Protein AF-A0A3R9U758-F1 (afdb_monomer_lite)

pLDDT: mean 75.49, std 20.09, range [30.12, 95.5]

Radius of gyration: 27.46 Å; chains: 1; bounding box: 59×73×57 Å

Sequence (172 aa):
MTSPDLLLANRPNRLLGRLVGGLLVLNLALVGWLWLAPALAARPQPASPASGAAFLADTLQFSASQRVRYDSLRVRYFRQVTPLAQQCRQSCQQYFSLVDSTLTDAQLAQRSRAALDSKVTVDVLTVRHLQQVAALCTPAQRILLQRLVSQAPGDGCAAPGANAECLMPLSQ

Secondary structure (DSSP, 8-state):
---------S--HHHHHHHHHHHHHHHHHHHHHHHHHHHH--S----S--HHHHHHHHHTT--HHHHHHHHHHHHHHHHHHHHHHHHHHHHHHHHHGGGG----HHHHHHHHHHHHHHHHHHHHHHHHHHHHHHHHS-HHHHHHHHHHHHHS-----PPTT--TTSS-----

Structure (mmCIF, N/CA/C/O backbone):
data_AF-A0A3R9U758-F1
#
_entry.id   AF-A0A3R9U758-F1
#
loop_
_atom_site.group_PDB
_atom_site.id
_atom_site.type_symbol
_atom_site.label_atom_id
_atom_site.label_alt_id
_atom_site.label_comp_id
_atom_site.label_asym_id
_atom_site.label_entity_id
_atom_site.label_seq_id
_atom_site.pdbx_PDB_ins_code
_atom_site.Cartn_x
_atom_site.Cartn_y
_atom_site.Cartn_z
_atom_site.occupancy
_atom_site.B_iso_or_equiv
_atom_site.auth_seq_id
_atom_site.auth_comp_id
_atom_site.auth_asym_id
_atom_site.auth_atom_id
_atom_site.pdbx_PDB_model_num
ATOM 1 N N . MET A 1 1 ? 35.920 -63.634 31.210 1.00 38.66 1 MET A N 1
ATOM 2 C CA . MET A 1 1 ? 35.567 -62.251 30.835 1.00 38.66 1 MET A CA 1
ATOM 3 C C . MET A 1 1 ? 34.207 -62.296 30.148 1.00 38.66 1 MET A C 1
ATOM 5 O O . MET A 1 1 ? 34.098 -62.977 29.141 1.00 38.66 1 MET A O 1
ATOM 9 N N . THR A 1 2 ? 33.185 -61.740 30.817 1.00 44.47 2 THR A N 1
ATOM 10 C CA . THR A 1 2 ? 32.025 -60.970 30.284 1.00 44.47 2 THR A CA 1
ATOM 11 C C . THR A 1 2 ? 31.732 -61.107 28.777 1.00 44.47 2 THR A C 1
ATOM 13 O O . THR A 1 2 ? 32.617 -60.817 27.984 1.00 44.47 2 THR A O 1
ATOM 16 N N . SER A 1 3 ? 30.548 -61.480 28.280 1.00 46.22 3 SER A N 1
ATOM 17 C CA . SER A 1 3 ? 29.171 -61.216 28.734 1.00 46.22 3 SER A CA 1
ATOM 18 C C . SER A 1 3 ? 28.180 -62.185 28.053 1.00 46.22 3 SER A C 1
ATOM 20 O O . SER A 1 3 ? 28.492 -62.694 26.978 1.00 46.22 3 SER A O 1
ATOM 22 N N . PRO A 1 4 ? 26.981 -62.420 28.617 1.00 51.84 4 PRO A N 1
ATOM 23 C CA . PRO A 1 4 ? 25.890 -63.094 27.921 1.00 51.84 4 PRO A CA 1
ATOM 24 C C . PRO A 1 4 ? 25.107 -62.080 27.071 1.00 51.84 4 PRO A C 1
ATOM 26 O O . PRO A 1 4 ? 24.594 -61.097 27.609 1.00 51.84 4 PRO A O 1
ATOM 29 N N . ASP A 1 5 ? 24.977 -62.326 25.766 1.00 54.59 5 ASP A N 1
ATOM 30 C CA . ASP A 1 5 ? 24.010 -61.628 24.911 1.00 54.59 5 ASP A CA 1
ATOM 31 C C . ASP A 1 5 ? 22.590 -62.052 25.309 1.00 54.59 5 ASP A C 1
ATOM 33 O O . ASP A 1 5 ? 21.986 -63.001 24.804 1.00 54.59 5 ASP A O 1
ATOM 37 N N . LEU A 1 6 ? 22.095 -61.342 26.318 1.00 48.47 6 LEU A N 1
ATOM 38 C CA . LEU A 1 6 ? 20.725 -61.326 26.785 1.00 48.47 6 LEU A CA 1
ATOM 39 C C . LEU A 1 6 ? 19.820 -60.754 25.691 1.00 48.47 6 LEU A C 1
ATOM 41 O O . LEU A 1 6 ? 19.927 -59.593 25.312 1.00 48.47 6 LEU A O 1
ATOM 45 N N . LEU A 1 7 ? 18.871 -61.592 25.278 1.00 52.00 7 LEU A N 1
ATOM 46 C CA . LEU A 1 7 ? 17.476 -61.231 25.040 1.00 52.00 7 LEU A CA 1
ATOM 47 C C . LEU A 1 7 ? 17.227 -59.882 24.358 1.00 52.00 7 LEU A C 1
ATOM 49 O O . LEU A 1 7 ? 16.941 -58.895 25.025 1.00 52.00 7 LEU A O 1
ATOM 53 N N . LEU A 1 8 ? 17.066 -59.901 23.038 1.00 49.28 8 LEU A N 1
ATOM 54 C CA . LEU A 1 8 ? 16.017 -59.092 22.421 1.00 49.28 8 LEU A CA 1
ATOM 55 C C . LEU A 1 8 ? 15.245 -59.966 21.441 1.00 49.28 8 LEU A C 1
ATOM 57 O O . LEU A 1 8 ? 15.531 -60.075 20.252 1.00 49.28 8 LEU A O 1
ATOM 61 N N . ALA A 1 9 ? 14.261 -60.645 22.030 1.00 49.50 9 ALA A N 1
ATOM 62 C CA . ALA A 1 9 ? 13.191 -61.342 21.356 1.00 49.50 9 ALA A CA 1
ATOM 63 C C . ALA A 1 9 ? 12.683 -60.516 20.165 1.00 49.50 9 ALA A C 1
ATOM 65 O O . ALA A 1 9 ? 12.082 -59.451 20.313 1.00 49.50 9 ALA A O 1
ATOM 66 N N . ASN A 1 10 ? 12.912 -61.045 18.968 1.00 56.41 10 ASN A N 1
ATOM 67 C CA . ASN A 1 10 ? 12.342 -60.556 17.727 1.00 56.41 10 ASN A CA 1
ATOM 68 C C . ASN A 1 10 ? 10.818 -60.740 17.748 1.00 56.41 10 ASN A C 1
ATOM 70 O O . ASN A 1 10 ? 10.313 -61.744 17.248 1.00 56.41 10 ASN A O 1
ATOM 74 N N . ARG A 1 11 ? 10.087 -59.773 18.320 1.00 59.28 11 ARG A N 1
ATOM 75 C CA . ARG A 1 11 ? 8.727 -59.404 17.896 1.00 59.28 11 ARG A CA 1
ATOM 76 C C . ARG A 1 11 ? 8.423 -57.928 18.167 1.00 59.28 11 ARG A C 1
ATOM 78 O O . ARG A 1 11 ? 7.784 -57.616 19.168 1.00 59.28 11 ARG A O 1
ATOM 85 N N . PRO A 1 12 ? 8.725 -57.042 17.203 1.00 56.41 12 PRO A N 1
ATOM 86 C CA . PRO A 1 12 ? 7.948 -55.813 17.110 1.00 56.41 12 PRO A CA 1
ATOM 87 C C . PRO A 1 12 ? 7.374 -55.510 15.720 1.00 56.41 12 PRO A C 1
ATOM 89 O O . PRO A 1 12 ? 6.710 -54.495 15.593 1.00 56.41 12 PRO A O 1
ATOM 92 N N . ASN A 1 13 ? 7.478 -56.366 14.693 1.00 60.91 13 ASN A N 1
ATOM 93 C CA . ASN A 1 13 ? 6.914 -56.010 13.370 1.00 60.91 13 ASN A CA 1
ATOM 94 C C . ASN A 1 13 ? 5.380 -55.891 13.359 1.00 60.91 13 ASN A C 1
ATOM 96 O O . ASN A 1 13 ? 4.825 -55.064 12.641 1.00 60.91 13 ASN A O 1
ATOM 100 N N . ARG A 1 14 ? 4.670 -56.674 14.185 1.00 62.50 14 ARG A N 1
ATOM 101 C CA . ARG A 1 14 ? 3.199 -56.598 14.266 1.00 62.50 14 ARG A CA 1
ATOM 102 C C . ARG A 1 14 ? 2.710 -55.425 15.117 1.00 62.50 14 ARG A C 1
ATOM 104 O O . ARG A 1 14 ? 1.669 -54.860 14.805 1.00 62.50 14 ARG A O 1
ATOM 111 N N . LEU A 1 15 ? 3.434 -55.067 16.179 1.00 75.00 15 LEU A N 1
ATOM 112 C CA . LEU A 1 15 ? 3.075 -53.939 17.044 1.00 75.00 15 LEU A CA 1
ATOM 113 C C . LEU A 1 15 ? 3.438 -52.612 16.375 1.00 75.00 15 LEU A C 1
ATOM 115 O O . LEU A 1 15 ? 2.606 -51.713 16.316 1.00 75.00 15 LEU A O 1
ATOM 119 N N . LEU A 1 16 ? 4.632 -52.539 15.783 1.00 74.81 16 LEU A N 1
ATOM 120 C CA . LEU A 1 16 ? 5.066 -51.403 14.981 1.00 74.81 16 LEU A CA 1
ATOM 121 C C . LEU A 1 16 ? 4.166 -51.234 13.750 1.00 74.81 16 LEU A C 1
ATOM 123 O O . LEU A 1 16 ? 3.720 -50.128 13.479 1.00 74.81 16 LEU A O 1
ATOM 127 N N . GLY A 1 17 ? 3.782 -52.328 13.081 1.00 77.62 17 GLY A N 1
ATOM 128 C CA . GLY A 1 17 ? 2.812 -52.289 11.982 1.00 77.62 17 GLY A CA 1
ATOM 129 C C . GLY A 1 17 ? 1.424 -51.788 12.400 1.00 77.62 17 GLY A C 1
ATOM 130 O O . GLY A 1 17 ? 0.804 -51.029 11.663 1.00 77.62 17 GLY A O 1
ATOM 131 N N . ARG A 1 18 ? 0.947 -52.141 13.603 1.00 84.44 18 ARG A N 1
ATOM 132 C CA . ARG A 1 18 ? -0.309 -51.603 14.161 1.00 84.44 18 ARG A CA 1
ATOM 133 C C . ARG A 1 18 ? -0.201 -50.124 14.522 1.00 84.44 18 ARG A C 1
ATOM 135 O O . ARG A 1 18 ? -1.151 -49.391 14.281 1.00 84.44 18 ARG A O 1
ATOM 142 N N . LEU A 1 19 ? 0.934 -49.688 15.067 1.00 84.62 19 LEU A N 1
ATOM 143 C CA . LEU A 1 19 ? 1.198 -48.280 15.384 1.00 84.62 19 LEU A CA 1
ATOM 144 C C . LEU A 1 19 ? 1.268 -47.427 14.117 1.00 84.62 19 LEU A C 1
ATOM 146 O O . LEU A 1 19 ? 0.573 -46.421 14.023 1.00 84.62 19 LEU A O 1
ATOM 150 N N . VAL A 1 20 ? 2.040 -47.861 13.121 1.00 85.81 20 VAL A N 1
ATOM 151 C CA . VAL A 1 20 ? 2.161 -47.174 11.828 1.00 85.81 20 VAL A CA 1
ATOM 152 C C . VAL A 1 20 ? 0.823 -47.180 11.087 1.00 85.81 20 VAL A C 1
ATOM 154 O O . VAL A 1 20 ? 0.390 -46.140 10.600 1.00 85.81 20 VAL A O 1
ATOM 157 N N . GLY A 1 21 ? 0.123 -48.318 11.059 1.00 90.06 21 GLY A N 1
ATOM 158 C CA . GLY A 1 21 ? -1.205 -48.422 10.452 1.00 90.06 21 GLY A CA 1
ATOM 159 C C . GLY A 1 21 ? -2.245 -47.542 11.149 1.00 90.06 21 GLY A C 1
ATOM 160 O O . GLY A 1 21 ? -2.994 -46.835 10.482 1.00 90.06 21 GLY A O 1
ATOM 161 N N . GLY A 1 22 ? -2.257 -47.520 12.484 1.00 91.19 22 GLY A N 1
ATOM 162 C CA . GLY A 1 22 ? -3.138 -46.654 13.267 1.00 91.19 22 GLY A CA 1
ATOM 163 C C . GLY A 1 22 ? -2.852 -45.171 13.037 1.00 91.19 22 GLY A C 1
ATOM 164 O O . GLY A 1 22 ? -3.781 -44.390 12.847 1.00 91.19 22 GLY A O 1
ATOM 165 N N . LEU A 1 23 ? -1.575 -44.787 12.972 1.00 89.25 23 LEU A N 1
ATOM 166 C CA . LEU A 1 23 ? -1.171 -43.412 12.688 1.00 89.25 23 LEU A CA 1
ATOM 167 C C . LEU A 1 23 ? -1.575 -42.984 11.271 1.00 89.25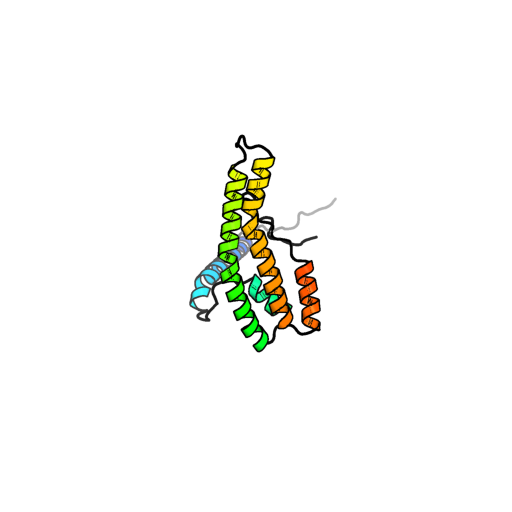 23 LEU A C 1
ATOM 169 O O . LEU A 1 23 ? -2.039 -41.861 11.080 1.00 89.25 23 LEU A O 1
ATOM 173 N N . LEU A 1 24 ? -1.453 -43.881 10.288 1.00 90.12 24 LEU A N 1
ATOM 174 C CA . LEU A 1 24 ? -1.878 -43.632 8.912 1.00 90.12 24 LEU A CA 1
ATOM 175 C C . LEU A 1 24 ? -3.398 -43.444 8.821 1.00 90.12 24 LEU A C 1
ATOM 177 O O . LEU A 1 24 ? -3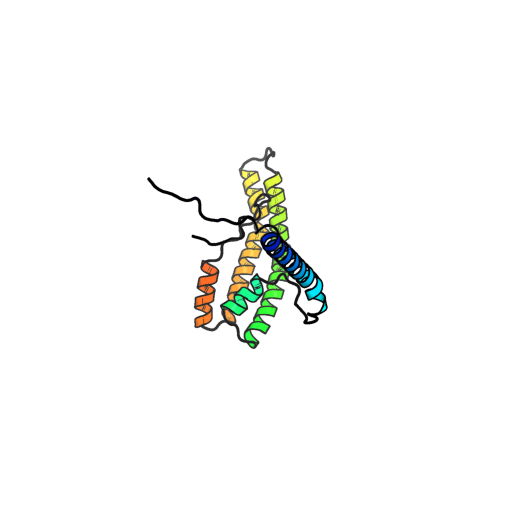.860 -42.477 8.221 1.00 90.12 24 LEU A O 1
ATOM 181 N N . VAL A 1 25 ? -4.177 -44.322 9.463 1.00 93.31 25 VAL A N 1
ATOM 182 C CA . VAL A 1 25 ? -5.645 -44.218 9.506 1.00 93.31 25 VAL A CA 1
ATOM 183 C C . VAL A 1 25 ? -6.084 -42.937 10.210 1.00 93.31 25 VAL A C 1
ATOM 185 O O . VAL A 1 25 ? -6.988 -42.268 9.723 1.00 93.31 25 VAL A O 1
ATOM 188 N N . LEU A 1 26 ? -5.429 -42.548 11.307 1.00 91.62 26 LEU A N 1
ATOM 189 C CA . LEU A 1 26 ? -5.739 -41.307 12.018 1.00 91.62 26 LEU A CA 1
ATOM 190 C C . LEU A 1 26 ? -5.439 -40.064 11.167 1.00 91.62 26 LEU A C 1
ATOM 192 O O . LEU A 1 26 ? -6.244 -39.138 11.142 1.00 91.62 26 LEU A O 1
ATOM 196 N N . ASN A 1 27 ? -4.323 -40.057 10.432 1.00 90.44 27 ASN A N 1
ATOM 197 C CA . ASN A 1 27 ? -4.000 -38.977 9.495 1.00 90.44 27 ASN A CA 1
ATOM 198 C C . ASN A 1 27 ? -5.016 -38.904 8.346 1.00 90.44 27 ASN A C 1
ATOM 200 O O . ASN A 1 27 ? -5.505 -37.822 8.031 1.00 90.44 27 ASN A O 1
ATOM 204 N N . LEU A 1 28 ? -5.390 -40.046 7.760 1.00 90.69 28 LEU A N 1
ATOM 205 C CA . LEU A 1 28 ? -6.411 -40.110 6.710 1.00 90.69 28 LEU A CA 1
ATOM 206 C C . LEU A 1 28 ? -7.795 -39.698 7.226 1.00 90.69 28 LEU A C 1
ATOM 208 O O . LEU A 1 28 ? -8.530 -39.026 6.510 1.00 90.69 28 LEU A O 1
ATOM 212 N N . ALA A 1 29 ? -8.135 -40.042 8.468 1.00 88.62 29 ALA A N 1
ATOM 213 C CA . ALA A 1 29 ? -9.360 -39.600 9.123 1.00 88.62 29 ALA A CA 1
ATOM 214 C C . ALA A 1 29 ? -9.349 -38.089 9.386 1.00 88.62 29 ALA A C 1
ATOM 216 O O . ALA A 1 29 ? -10.372 -37.447 9.178 1.00 88.62 29 ALA A O 1
ATOM 217 N N . LEU A 1 30 ? -8.211 -37.502 9.777 1.00 85.69 30 LEU A N 1
ATOM 218 C CA . LEU A 1 30 ? -8.067 -36.050 9.932 1.00 85.69 30 LEU A CA 1
ATOM 219 C C . LEU A 1 30 ? -8.241 -35.320 8.599 1.00 85.69 30 LEU A C 1
ATOM 221 O O . LEU A 1 30 ? -8.958 -34.325 8.535 1.00 85.69 30 LEU A O 1
ATOM 225 N N . VAL A 1 31 ? -7.608 -35.828 7.537 1.00 83.25 31 VAL A N 1
ATOM 226 C CA . VAL A 1 31 ? -7.763 -35.283 6.185 1.00 83.25 31 VAL A CA 1
ATOM 227 C C . VAL A 1 31 ? -9.217 -35.440 5.743 1.00 83.25 31 VAL A C 1
ATOM 229 O O . VAL A 1 31 ? -9.851 -34.450 5.408 1.00 83.25 31 VAL A O 1
ATOM 232 N N . GLY A 1 32 ? -9.809 -36.630 5.839 1.00 85.12 32 GLY A N 1
ATOM 233 C CA . GLY A 1 32 ? -11.221 -36.845 5.510 1.00 85.12 32 GLY A CA 1
ATOM 234 C C . GLY A 1 32 ? -12.162 -35.929 6.300 1.00 85.12 32 GLY A C 1
ATOM 235 O O . GLY A 1 32 ? -13.041 -35.298 5.720 1.00 85.12 32 GLY A O 1
ATOM 236 N N . TRP A 1 33 ? -11.934 -35.773 7.606 1.00 80.69 33 TRP A N 1
ATOM 237 C CA . TRP A 1 33 ? -12.693 -34.860 8.459 1.00 80.69 33 TRP A CA 1
ATOM 238 C C . TRP A 1 33 ? -12.545 -33.405 8.018 1.00 80.69 33 TRP A C 1
ATOM 240 O O . TRP A 1 33 ? -13.540 -32.695 7.955 1.00 80.69 33 TRP A O 1
ATOM 250 N N . LEU A 1 34 ? -11.341 -32.957 7.655 1.00 75.69 34 LEU A N 1
ATOM 251 C CA . LEU A 1 34 ? -11.103 -31.604 7.147 1.00 75.69 34 LEU A CA 1
ATOM 252 C C . LEU A 1 34 ? -11.876 -31.333 5.844 1.00 75.69 34 LEU A C 1
ATOM 254 O O . LEU A 1 34 ? -12.368 -30.224 5.645 1.00 75.69 34 LEU A O 1
ATOM 258 N N . TRP A 1 35 ? -12.032 -32.349 4.991 1.00 74.00 35 TRP A N 1
ATOM 259 C CA . TRP A 1 35 ? -12.800 -32.257 3.745 1.00 74.00 35 TRP A CA 1
ATOM 260 C C . TRP A 1 35 ? -14.323 -32.368 3.952 1.00 74.00 35 TRP A C 1
ATOM 262 O O . TRP A 1 35 ? -15.076 -31.801 3.161 1.00 74.00 35 TRP A O 1
ATOM 272 N N . LEU A 1 36 ? -14.797 -33.038 5.013 1.00 68.50 36 LEU A N 1
ATOM 273 C CA . LEU A 1 36 ? -16.228 -33.158 5.354 1.00 68.50 36 LEU A CA 1
ATOM 274 C C . LEU A 1 36 ? -16.731 -32.075 6.338 1.00 68.50 36 LEU A C 1
ATOM 276 O O . LEU A 1 36 ? -17.927 -31.783 6.382 1.00 68.50 36 LEU A O 1
ATOM 280 N N . ALA A 1 37 ? -15.835 -31.424 7.086 1.00 56.69 37 ALA A N 1
ATOM 281 C CA . ALA A 1 37 ? -16.130 -30.314 7.993 1.00 56.69 37 ALA A CA 1
ATOM 282 C C . ALA A 1 37 ? -16.843 -29.094 7.361 1.00 56.69 37 ALA A C 1
ATOM 284 O O . ALA A 1 37 ? -17.655 -28.486 8.070 1.00 56.69 37 ALA A O 1
ATOM 285 N N . PRO A 1 38 ? -16.645 -28.713 6.077 1.00 54.91 38 PRO A N 1
ATOM 286 C CA . PRO A 1 38 ? -17.390 -27.592 5.501 1.00 54.91 38 PRO A CA 1
ATOM 287 C C . PRO A 1 38 ? -18.900 -27.851 5.340 1.00 54.91 38 PRO A C 1
ATOM 289 O O . PRO A 1 38 ? -19.636 -26.895 5.117 1.00 54.91 38 PRO A O 1
ATOM 292 N N . ALA A 1 39 ? -19.392 -29.091 5.497 1.00 55.38 39 ALA A N 1
ATOM 293 C CA . ALA A 1 39 ? -20.821 -29.407 5.367 1.00 55.38 39 ALA A CA 1
ATOM 294 C C . ALA A 1 39 ? -21.622 -29.311 6.685 1.00 55.38 39 ALA A C 1
ATOM 296 O O . ALA A 1 39 ? -22.827 -29.079 6.653 1.00 55.38 39 ALA A O 1
ATOM 297 N N . LEU A 1 40 ? -20.975 -29.454 7.850 1.00 51.84 40 LEU A N 1
ATOM 298 C CA . LEU A 1 40 ? -21.632 -29.367 9.171 1.00 51.84 40 LEU A CA 1
ATOM 299 C C . LEU A 1 40 ? -21.475 -27.990 9.829 1.00 51.84 40 LEU A C 1
ATOM 301 O O . LEU A 1 40 ? -22.234 -27.633 10.729 1.00 51.84 40 LEU A O 1
ATOM 305 N N . ALA A 1 41 ? -20.535 -27.179 9.345 1.00 48.19 41 ALA A N 1
ATOM 306 C CA . ALA A 1 41 ? -20.377 -25.791 9.744 1.00 48.19 41 ALA A CA 1
ATOM 307 C C . ALA A 1 41 ? -21.179 -24.858 8.823 1.00 48.19 41 ALA A C 1
ATOM 309 O O . ALA A 1 41 ? -20.632 -23.914 8.263 1.00 48.19 41 ALA A O 1
ATOM 310 N N . ALA A 1 42 ? -22.498 -25.058 8.727 1.00 44.91 42 ALA A N 1
ATOM 311 C CA . ALA A 1 42 ? -23.435 -24.052 8.214 1.00 44.91 42 ALA A CA 1
ATOM 312 C C . ALA A 1 42 ? -23.602 -22.877 9.204 1.00 44.91 42 ALA A C 1
ATOM 314 O O . ALA A 1 42 ? -24.703 -22.407 9.485 1.00 44.91 42 ALA A O 1
ATOM 315 N N . ARG A 1 43 ? -22.493 -22.390 9.767 1.00 45.25 43 ARG A N 1
ATOM 316 C CA . ARG A 1 43 ? -22.405 -21.003 10.211 1.00 45.25 43 ARG A CA 1
ATOM 317 C C . ARG A 1 43 ? -21.913 -20.205 9.011 1.00 45.25 43 ARG A C 1
ATOM 319 O O . ARG A 1 43 ? -21.044 -20.704 8.300 1.00 45.25 43 ARG A O 1
ATOM 326 N N . PRO A 1 44 ? -22.421 -18.986 8.783 1.00 40.09 44 PRO A N 1
ATOM 327 C CA . PRO A 1 44 ? -21.878 -18.119 7.755 1.00 40.09 44 PRO A CA 1
ATOM 328 C C . PRO A 1 44 ? -20.433 -17.799 8.145 1.00 40.09 44 PRO A C 1
ATOM 330 O O . PRO A 1 44 ? -20.174 -16.895 8.934 1.00 40.09 44 PRO A O 1
ATOM 333 N N . GLN A 1 45 ? -19.484 -18.590 7.651 1.00 39.66 45 GLN A N 1
ATOM 334 C CA . GLN A 1 45 ? -18.099 -18.171 7.602 1.00 39.66 45 GLN A CA 1
ATOM 335 C C . GLN A 1 45 ? -18.061 -17.084 6.532 1.00 39.66 45 GLN A C 1
ATOM 337 O O . GLN A 1 45 ? -18.381 -17.372 5.374 1.00 39.66 45 GLN A O 1
ATOM 342 N N . PRO A 1 46 ? -17.740 -15.826 6.881 1.00 40.50 46 PRO A N 1
ATOM 343 C CA . PRO A 1 46 ? -17.455 -14.855 5.850 1.00 40.50 46 PRO A CA 1
ATOM 344 C C . PRO A 1 46 ? -16.251 -15.399 5.083 1.00 40.50 46 PRO A C 1
ATOM 346 O O . PRO A 1 46 ? -15.239 -15.769 5.681 1.00 40.50 46 PRO A O 1
ATOM 349 N N . ALA A 1 47 ? -16.413 -15.504 3.766 1.00 37.72 47 ALA A N 1
ATOM 350 C CA . ALA A 1 47 ? -15.362 -15.876 2.838 1.00 37.72 47 ALA A CA 1
ATOM 351 C C . ALA A 1 47 ? -14.043 -15.215 3.257 1.00 37.72 47 ALA A C 1
ATOM 353 O O . ALA A 1 47 ? -13.995 -14.006 3.494 1.00 37.72 47 ALA A O 1
ATOM 354 N N . SER A 1 48 ? -12.986 -16.012 3.389 1.00 43.12 48 SER A N 1
ATOM 355 C CA . SER A 1 48 ? -11.657 -15.479 3.654 1.00 43.12 48 SER A CA 1
ATOM 356 C C . SER A 1 48 ? -11.168 -14.741 2.405 1.00 43.12 48 SER A C 1
ATOM 358 O O . SER A 1 48 ? -11.006 -15.349 1.347 1.00 43.12 48 SER A O 1
ATOM 360 N N . PRO A 1 49 ? -11.011 -13.411 2.521 1.00 39.34 49 PRO A N 1
ATOM 361 C CA . PRO A 1 49 ? -9.707 -12.776 2.342 1.00 39.34 49 PRO A CA 1
ATOM 362 C C . PRO A 1 49 ? -9.332 -11.930 3.582 1.00 39.34 49 PRO A C 1
ATOM 364 O O . PRO A 1 49 ? -8.713 -10.875 3.478 1.00 39.34 49 PRO A O 1
ATOM 367 N N . ALA A 1 50 ? -9.774 -12.345 4.777 1.00 41.66 50 ALA A N 1
ATOM 368 C CA . ALA A 1 50 ? -9.985 -11.465 5.932 1.00 41.66 50 ALA A CA 1
ATOM 369 C C . ALA A 1 50 ? -8.872 -11.429 7.003 1.00 41.66 50 ALA A C 1
ATOM 371 O O . ALA A 1 50 ? -9.083 -10.806 8.046 1.00 41.66 50 ALA A O 1
ATOM 372 N N . SER A 1 51 ? -7.698 -12.034 6.792 1.00 50.78 51 SER A N 1
ATOM 373 C CA . SER A 1 51 ? -6.669 -12.116 7.848 1.00 50.78 51 SER A CA 1
ATOM 374 C C . SER A 1 51 ? -6.159 -10.741 8.313 1.00 50.78 51 SER A C 1
ATOM 376 O O . SER A 1 51 ? -6.003 -10.527 9.511 1.00 50.78 51 SER A O 1
ATOM 378 N N . GLY A 1 52 ? -6.010 -9.760 7.414 1.00 50.19 52 GLY A N 1
ATOM 379 C CA . GLY A 1 52 ? -5.572 -8.403 7.787 1.00 50.19 52 GLY A CA 1
ATOM 380 C C . GLY A 1 52 ? -6.652 -7.521 8.431 1.00 50.19 52 GLY A C 1
ATOM 381 O O . GLY A 1 52 ? -6.349 -6.561 9.135 1.00 50.19 52 GLY A O 1
ATOM 382 N N . ALA A 1 53 ? -7.928 -7.833 8.216 1.00 51.25 53 ALA A N 1
ATOM 383 C CA . ALA A 1 53 ? -9.029 -6.994 8.679 1.00 51.25 53 ALA A CA 1
ATOM 384 C C . ALA A 1 53 ? -9.526 -7.346 10.080 1.00 51.25 53 ALA A C 1
ATOM 386 O O . ALA A 1 53 ? -9.931 -6.462 10.832 1.00 51.25 53 ALA A O 1
ATOM 387 N N . ALA A 1 54 ? -9.470 -8.631 10.427 1.00 61.38 54 ALA A N 1
ATOM 388 C CA . ALA A 1 54 ? -9.595 -9.060 11.811 1.00 61.38 54 ALA A CA 1
ATOM 389 C C . ALA A 1 54 ? -8.400 -8.545 12.628 1.00 61.38 54 ALA A C 1
ATOM 391 O O . ALA A 1 54 ? -8.585 -8.039 13.728 1.00 61.38 54 ALA A O 1
ATOM 392 N N . PHE A 1 55 ? -7.196 -8.534 12.039 1.00 75.88 55 PHE A N 1
ATOM 393 C CA . PHE A 1 55 ? -5.965 -8.164 12.735 1.00 75.88 55 PHE A CA 1
ATOM 394 C C . PHE A 1 55 ? -6.032 -6.807 13.447 1.00 75.88 55 PHE A C 1
ATOM 396 O O . PHE A 1 55 ? -5.811 -6.755 14.653 1.00 75.88 55 PHE A O 1
ATOM 403 N N . LEU A 1 56 ? -6.376 -5.710 12.761 1.00 76.88 56 LEU A N 1
ATOM 404 C CA . LEU A 1 56 ? -6.437 -4.390 13.412 1.00 76.88 56 LEU A CA 1
ATOM 405 C C . LEU A 1 56 ? -7.568 -4.294 14.444 1.00 76.88 56 LEU A C 1
ATOM 407 O O . LEU A 1 56 ? -7.358 -3.755 15.529 1.00 76.88 56 LEU A O 1
ATOM 411 N N . ALA A 1 57 ? -8.752 -4.823 14.126 1.00 75.56 57 ALA A N 1
ATOM 412 C CA . ALA A 1 57 ? -9.905 -4.768 15.023 1.00 75.56 57 ALA A CA 1
ATOM 413 C C . ALA A 1 57 ? -9.713 -5.612 16.295 1.00 75.56 57 ALA A C 1
ATOM 415 O O . ALA A 1 57 ? -10.180 -5.220 17.368 1.00 75.56 57 ALA A O 1
ATOM 416 N N . ASP A 1 58 ? -9.017 -6.742 16.185 1.00 80.12 58 ASP A N 1
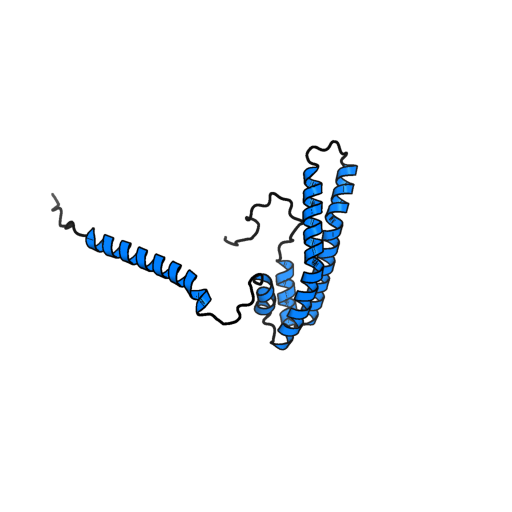ATOM 417 C CA . ASP A 1 58 ? -8.720 -7.637 17.300 1.00 80.12 58 ASP A CA 1
ATOM 418 C C . ASP A 1 58 ? -7.506 -7.153 18.099 1.00 80.12 58 ASP A C 1
ATOM 420 O O . ASP A 1 58 ? -7.569 -7.114 19.327 1.00 80.12 58 ASP A O 1
ATOM 424 N N . THR A 1 59 ? -6.450 -6.668 17.436 1.00 80.56 59 THR A N 1
ATOM 425 C CA . THR A 1 59 ? -5.247 -6.142 18.111 1.00 80.56 59 THR A CA 1
ATOM 426 C C . THR A 1 59 ? -5.541 -4.860 18.888 1.00 80.56 59 THR A C 1
ATOM 428 O O . THR A 1 59 ? -5.035 -4.669 19.991 1.00 80.56 59 THR A O 1
ATOM 431 N N . LEU A 1 60 ? -6.391 -3.978 18.351 1.00 84.94 60 LEU A N 1
ATOM 432 C CA . LEU A 1 60 ? -6.817 -2.758 19.048 1.00 84.94 60 LEU A CA 1
ATOM 433 C C . LEU A 1 60 ? -7.992 -2.998 20.002 1.00 84.94 60 LEU A C 1
ATOM 435 O O . LEU A 1 60 ? -8.429 -2.056 20.665 1.00 84.94 60 LEU A O 1
ATOM 439 N N . GLN A 1 61 ? -8.507 -4.230 20.072 1.00 87.56 61 GLN A N 1
ATOM 440 C CA . GLN A 1 61 ? -9.674 -4.604 20.870 1.00 87.56 61 GLN A CA 1
ATOM 441 C C . GLN A 1 61 ? -10.846 -3.631 20.676 1.00 87.56 61 GLN A C 1
ATOM 443 O O . GLN A 1 61 ? -11.369 -3.043 21.624 1.00 87.56 61 GLN A O 1
ATOM 448 N N . PHE A 1 62 ? -11.250 -3.418 19.422 1.00 86.25 62 PHE A N 1
ATOM 449 C CA . PHE A 1 62 ? -12.379 -2.542 19.125 1.00 86.25 62 PHE A CA 1
ATOM 450 C C . PHE A 1 62 ? -13.671 -3.058 19.757 1.00 86.25 62 PHE A C 1
ATOM 452 O O . PHE A 1 62 ? -14.010 -4.240 19.640 1.00 86.25 62 PHE A O 1
ATOM 459 N N . SER A 1 63 ? -14.427 -2.140 20.361 1.00 87.25 63 SER A N 1
ATOM 460 C CA . SER A 1 63 ? -15.785 -2.395 20.835 1.00 87.25 63 SER A CA 1
ATOM 461 C C . SER A 1 63 ? -16.717 -2.752 19.673 1.00 87.25 63 SER A C 1
ATOM 463 O O . SER A 1 63 ? -16.430 -2.461 18.510 1.00 87.25 63 SER A O 1
ATOM 465 N N . ALA A 1 64 ? -17.882 -3.334 19.969 1.00 85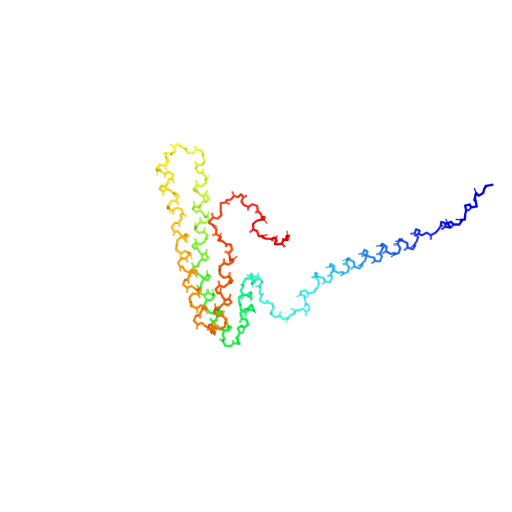.94 64 ALA A N 1
ATOM 466 C CA . ALA A 1 64 ? -18.865 -3.676 18.938 1.00 85.94 64 ALA A CA 1
ATOM 467 C C . ALA A 1 64 ? -19.254 -2.464 18.064 1.00 85.94 64 ALA A C 1
ATOM 469 O O . ALA A 1 64 ? -19.338 -2.577 16.842 1.00 85.94 64 ALA A O 1
ATOM 470 N N . SER A 1 65 ? -19.408 -1.279 18.665 1.00 84.88 65 SER A N 1
ATOM 471 C CA . SER A 1 65 ? -19.730 -0.049 17.933 1.00 84.88 65 SER A CA 1
ATOM 472 C C . SER A 1 65 ? -18.554 0.480 17.102 1.00 84.88 65 SER A C 1
ATOM 474 O O . SER A 1 65 ? -18.763 0.969 15.989 1.00 84.88 65 SER A O 1
ATOM 476 N N . GLN A 1 66 ? -17.314 0.348 17.590 1.00 86.31 66 GLN A N 1
ATOM 477 C CA . GLN A 1 66 ? -16.107 0.681 16.826 1.00 86.31 66 GLN A CA 1
ATOM 478 C C . GLN A 1 66 ? -15.922 -0.264 15.630 1.00 86.31 66 GLN A C 1
ATOM 480 O O . GLN A 1 66 ? -15.598 0.205 14.541 1.00 86.31 66 GLN A O 1
ATOM 485 N N . ARG A 1 67 ? -16.194 -1.565 15.797 1.00 87.62 67 ARG A N 1
ATOM 486 C CA . ARG A 1 67 ? -16.091 -2.583 14.736 1.00 87.62 67 ARG A CA 1
ATOM 487 C C . ARG A 1 67 ? -17.012 -2.287 13.555 1.00 87.62 67 ARG A C 1
ATOM 489 O O . ARG A 1 67 ? -16.553 -2.319 12.420 1.00 87.62 67 ARG A O 1
ATOM 496 N N . VAL A 1 68 ? -18.271 -1.922 13.811 1.00 89.12 68 VAL A N 1
ATOM 497 C CA . VAL A 1 68 ? -19.228 -1.556 12.747 1.00 89.12 68 VAL A CA 1
ATOM 498 C C . VAL A 1 68 ? -18.726 -0.351 11.943 1.00 89.12 68 VAL A C 1
ATOM 500 O O . VAL A 1 68 ? -18.762 -0.350 10.712 1.00 89.12 68 VAL A O 1
ATOM 503 N N . ARG A 1 69 ? -18.200 0.676 12.624 1.00 88.50 69 ARG A N 1
ATOM 504 C CA . ARG A 1 69 ? -17.645 1.862 11.952 1.00 88.50 69 ARG A CA 1
ATOM 505 C C . ARG A 1 69 ? -16.379 1.520 11.170 1.00 88.50 69 ARG A C 1
ATOM 507 O O . ARG A 1 69 ? -16.255 1.932 10.018 1.00 88.50 69 ARG A O 1
ATOM 514 N N . TYR A 1 70 ? -15.477 0.746 11.765 1.00 89.75 70 TYR A N 1
ATOM 515 C CA . TYR A 1 70 ? -14.244 0.296 11.126 1.00 89.75 70 TYR A CA 1
ATOM 516 C C . TYR A 1 70 ? -14.519 -0.503 9.848 1.00 89.75 70 TYR A C 1
ATOM 518 O O . TYR A 1 70 ? -13.887 -0.248 8.824 1.00 89.75 70 TYR A O 1
ATOM 526 N N . ASP A 1 71 ? -15.512 -1.393 9.865 1.00 87.94 71 ASP A N 1
ATOM 527 C CA . ASP A 1 71 ? -15.856 -2.201 8.697 1.00 87.94 71 ASP A CA 1
ATOM 528 C C . ASP A 1 71 ? -16.299 -1.339 7.505 1.00 87.94 71 ASP A C 1
ATOM 530 O O . ASP A 1 71 ? -15.843 -1.524 6.376 1.00 87.94 71 ASP A O 1
ATOM 534 N N . SER A 1 72 ? -17.094 -0.297 7.767 1.00 89.50 72 SER A N 1
ATOM 535 C CA . SER A 1 72 ? -17.498 0.658 6.730 1.00 89.50 72 SER A CA 1
ATOM 536 C C . SER A 1 72 ? -16.309 1.421 6.119 1.00 89.50 72 SER A C 1
ATOM 538 O O . SER A 1 72 ? -16.254 1.620 4.900 1.00 89.50 72 SER A O 1
ATOM 540 N N . LEU A 1 73 ? -15.325 1.813 6.942 1.00 89.56 73 LEU A N 1
ATOM 541 C CA . LEU A 1 73 ? -14.101 2.480 6.485 1.00 89.56 73 LEU A CA 1
ATOM 542 C C . LEU A 1 73 ? -13.239 1.532 5.651 1.00 89.56 73 LEU A C 1
ATOM 544 O O . LEU A 1 73 ? -12.695 1.934 4.623 1.00 89.56 73 LEU A O 1
ATOM 548 N N . ARG A 1 74 ? -13.148 0.271 6.077 1.00 87.62 74 ARG A N 1
ATOM 549 C CA . ARG A 1 74 ? -12.410 -0.793 5.399 1.00 87.62 74 ARG A CA 1
ATOM 550 C C . ARG A 1 74 ? -12.966 -1.055 4.003 1.00 87.62 74 ARG A C 1
ATOM 552 O O . ARG A 1 74 ? -12.219 -1.008 3.029 1.00 87.62 74 ARG A O 1
ATOM 559 N N . VAL A 1 75 ? -14.273 -1.294 3.894 1.00 88.44 75 VAL A N 1
ATOM 560 C CA . VAL A 1 75 ? -14.931 -1.558 2.604 1.00 88.44 75 VAL A CA 1
ATOM 561 C C . VAL A 1 75 ? -14.711 -0.395 1.637 1.00 88.44 75 VAL A C 1
ATOM 563 O O . VAL A 1 75 ? -14.415 -0.609 0.461 1.00 88.44 75 VAL A O 1
ATOM 566 N N . ARG A 1 76 ? -14.802 0.847 2.131 1.00 90.06 76 ARG A N 1
ATOM 567 C CA . ARG A 1 76 ? -14.540 2.042 1.322 1.00 90.06 76 ARG A CA 1
ATOM 568 C C . ARG A 1 76 ? -13.084 2.122 0.864 1.00 90.06 76 ARG A C 1
ATOM 570 O O . ARG A 1 76 ? -12.851 2.401 -0.308 1.00 90.06 76 ARG A O 1
ATOM 577 N N . TYR A 1 77 ? -12.135 1.866 1.762 1.00 89.75 77 TYR A N 1
ATOM 578 C CA . TYR A 1 77 ? -10.706 1.874 1.453 1.00 89.75 77 TYR A CA 1
ATOM 579 C C . TYR A 1 77 ? -10.360 0.851 0.368 1.00 89.75 77 TYR A C 1
ATOM 581 O O . TYR A 1 77 ? -9.811 1.226 -0.665 1.00 89.75 77 TYR A O 1
ATOM 589 N N . PHE A 1 78 ? -10.760 -0.414 0.538 1.00 86.62 78 PHE A N 1
ATOM 590 C CA . PHE A 1 78 ? -10.457 -1.454 -0.448 1.00 86.62 78 PHE A CA 1
ATOM 591 C C . PHE A 1 78 ? -11.114 -1.182 -1.800 1.00 86.62 78 PHE A C 1
ATOM 593 O O . PHE A 1 78 ? -10.465 -1.333 -2.829 1.00 86.62 78 PHE A O 1
ATOM 600 N N . ARG A 1 79 ? -12.354 -0.676 -1.824 1.00 90.88 79 ARG A N 1
ATOM 601 C CA . ARG A 1 79 ? -13.006 -0.282 -3.082 1.00 90.88 79 ARG A CA 1
ATOM 602 C C . ARG A 1 79 ? -12.193 0.761 -3.864 1.00 90.88 79 ARG A C 1
ATOM 604 O O . ARG A 1 79 ? -12.221 0.743 -5.088 1.00 90.88 79 ARG A O 1
ATOM 611 N N . GLN A 1 80 ? -11.491 1.660 -3.173 1.00 88.56 80 GLN A N 1
ATOM 612 C CA . GLN A 1 80 ? -10.669 2.700 -3.799 1.00 88.56 80 GLN A CA 1
ATOM 613 C C . GLN A 1 80 ? -9.265 2.200 -4.161 1.00 88.56 80 GLN A C 1
ATOM 615 O O . GLN A 1 80 ? -8.768 2.502 -5.241 1.00 88.56 80 GLN A O 1
ATOM 620 N N . VAL A 1 81 ? -8.625 1.432 -3.277 1.00 87.56 81 VAL A N 1
ATOM 621 C CA . VAL A 1 81 ? -7.220 1.032 -3.433 1.00 87.56 81 VAL A CA 1
ATOM 622 C C . VAL A 1 81 ? -7.035 -0.161 -4.360 1.00 87.56 81 VAL A C 1
ATOM 624 O O . VAL A 1 81 ? -6.061 -0.177 -5.103 1.00 87.56 81 VAL A O 1
ATOM 627 N N . THR A 1 82 ? -7.949 -1.135 -4.381 1.00 86.06 82 THR A N 1
ATOM 628 C CA . THR A 1 82 ? -7.817 -2.330 -5.231 1.00 86.06 82 THR A CA 1
ATOM 629 C C . THR A 1 82 ? -7.537 -2.012 -6.710 1.00 86.06 82 THR A C 1
ATOM 631 O O . THR A 1 82 ? -6.547 -2.537 -7.227 1.00 86.06 82 THR A O 1
ATOM 634 N N . PRO A 1 83 ? -8.309 -1.146 -7.403 1.00 88.12 83 PRO A N 1
ATOM 635 C CA . PRO A 1 83 ? -8.025 -0.834 -8.806 1.00 88.12 83 PRO A CA 1
ATOM 636 C C . PRO A 1 83 ? -6.689 -0.099 -8.994 1.00 88.12 83 PRO A C 1
ATOM 638 O O . PRO A 1 83 ? -5.953 -0.398 -9.931 1.00 88.12 83 PRO A O 1
ATOM 641 N N . LEU A 1 84 ? -6.326 0.811 -8.084 1.00 87.38 84 LEU A N 1
ATOM 642 C CA . LEU A 1 84 ? -5.062 1.557 -8.147 1.00 87.38 84 LEU A CA 1
ATOM 643 C C . LEU A 1 84 ? -3.845 0.658 -7.899 1.00 87.38 84 LEU A C 1
ATOM 645 O O . LEU A 1 84 ? -2.818 0.799 -8.557 1.00 87.38 84 LEU A O 1
ATOM 649 N N . ALA A 1 85 ? -3.960 -0.292 -6.973 1.00 84.94 85 ALA A N 1
ATOM 650 C CA . ALA A 1 85 ? -2.919 -1.273 -6.699 1.00 84.94 85 ALA A CA 1
ATOM 651 C C . ALA A 1 85 ? -2.713 -2.209 -7.898 1.00 84.94 85 ALA A C 1
ATOM 653 O O . ALA A 1 85 ? -1.575 -2.503 -8.262 1.00 84.94 85 ALA A O 1
ATOM 654 N N . GLN A 1 86 ? -3.800 -2.642 -8.546 1.00 88.00 86 GLN A N 1
ATOM 655 C CA . GLN A 1 86 ? -3.720 -3.413 -9.785 1.00 88.00 86 GLN A CA 1
ATOM 656 C C . GLN A 1 86 ? -3.047 -2.604 -10.900 1.00 88.00 86 GLN A C 1
ATOM 658 O O . GLN A 1 86 ? -2.175 -3.133 -11.588 1.00 88.00 86 GLN A O 1
ATOM 663 N N . GLN A 1 87 ? -3.395 -1.323 -11.033 1.00 87.31 87 GLN A N 1
ATOM 664 C CA . GLN A 1 87 ? -2.762 -0.424 -11.991 1.00 87.31 87 GLN A CA 1
ATOM 665 C C . GLN A 1 87 ? -1.264 -0.247 -11.703 1.00 87.31 87 GLN A C 1
ATOM 667 O O . GLN A 1 87 ? -0.479 -0.389 -12.632 1.00 87.31 87 GLN A O 1
ATOM 672 N N . CYS A 1 88 ? -0.838 -0.046 -10.442 1.00 87.06 88 CYS A N 1
ATOM 673 C CA . CYS A 1 88 ? 0.599 0.030 -10.126 1.00 87.06 88 CYS A CA 1
ATOM 674 C C . CYS A 1 88 ? 1.321 -1.252 -10.546 1.00 87.06 88 CYS A C 1
ATOM 676 O O . CYS A 1 88 ? 2.366 -1.193 -11.184 1.00 87.06 88 CYS A O 1
ATOM 678 N N . ARG A 1 89 ? 0.748 -2.425 -10.238 1.00 86.81 89 ARG A N 1
ATOM 679 C CA . ARG A 1 89 ? 1.344 -3.715 -10.620 1.00 86.81 89 ARG A CA 1
ATOM 680 C C . ARG A 1 89 ? 1.519 -3.826 -12.132 1.00 86.81 89 ARG A C 1
ATOM 682 O O . ARG A 1 89 ? 2.598 -4.194 -12.582 1.00 86.81 89 ARG A O 1
ATOM 689 N N . GLN A 1 90 ? 0.489 -3.486 -12.904 1.00 90.00 90 GLN A N 1
ATOM 690 C CA . GLN A 1 90 ? 0.550 -3.518 -14.367 1.00 90.00 90 GLN A CA 1
ATOM 691 C C . GLN A 1 90 ? 1.584 -2.527 -14.912 1.00 90.00 90 GLN A C 1
ATOM 693 O O . GLN A 1 90 ? 2.400 -2.902 -15.751 1.00 90.00 90 GLN A O 1
ATOM 698 N N . SER A 1 91 ? 1.611 -1.295 -14.402 1.00 88.00 91 SER A N 1
ATOM 699 C CA . SER A 1 91 ? 2.577 -0.288 -14.841 1.00 88.00 91 SER A CA 1
ATOM 700 C C . SER A 1 91 ? 4.016 -0.661 -14.480 1.00 88.00 91 SER A C 1
ATOM 702 O O . SER A 1 91 ? 4.920 -0.465 -15.288 1.00 88.00 91 SER A O 1
ATOM 704 N N . CYS A 1 92 ? 4.249 -1.255 -13.307 1.00 87.44 92 CYS A N 1
ATOM 705 C CA . CYS A 1 92 ? 5.558 -1.790 -12.940 1.00 87.44 92 CYS A CA 1
ATOM 706 C C . CYS A 1 92 ? 5.960 -2.954 -13.851 1.00 87.44 92 CYS A C 1
ATOM 708 O O . CYS A 1 92 ? 7.081 -2.964 -14.343 1.00 87.44 92 CYS A O 1
ATOM 710 N N . GLN A 1 93 ? 5.064 -3.902 -14.136 1.00 89.81 93 GLN A N 1
ATOM 711 C CA . GLN A 1 93 ? 5.343 -4.992 -15.082 1.00 89.81 93 GLN A CA 1
ATOM 712 C C . GLN A 1 93 ? 5.736 -4.458 -16.465 1.00 89.81 93 GLN A C 1
ATOM 714 O O . GLN A 1 93 ? 6.731 -4.899 -17.034 1.00 89.81 93 GLN A O 1
ATOM 719 N N . GLN A 1 94 ? 5.002 -3.466 -16.976 1.00 88.81 94 GLN A N 1
ATOM 720 C CA . GLN A 1 94 ? 5.330 -2.796 -18.235 1.00 88.81 94 GLN A CA 1
ATOM 721 C C . GLN A 1 94 ? 6.687 -2.094 -18.165 1.00 88.81 94 GLN A C 1
ATOM 723 O O . GLN A 1 94 ? 7.483 -2.219 -19.090 1.00 88.81 94 GLN A O 1
ATOM 728 N N . TYR A 1 95 ? 6.987 -1.406 -17.064 1.00 89.25 95 TYR A N 1
ATOM 729 C CA . TYR A 1 95 ? 8.282 -0.764 -16.867 1.00 89.25 95 TYR A CA 1
ATOM 730 C C . TYR A 1 95 ? 9.435 -1.778 -16.885 1.00 89.25 95 TYR A C 1
ATOM 732 O O . TYR A 1 95 ? 10.404 -1.585 -17.611 1.00 89.25 95 TYR A O 1
ATOM 740 N N . PHE A 1 96 ? 9.318 -2.889 -16.154 1.00 88.94 96 PH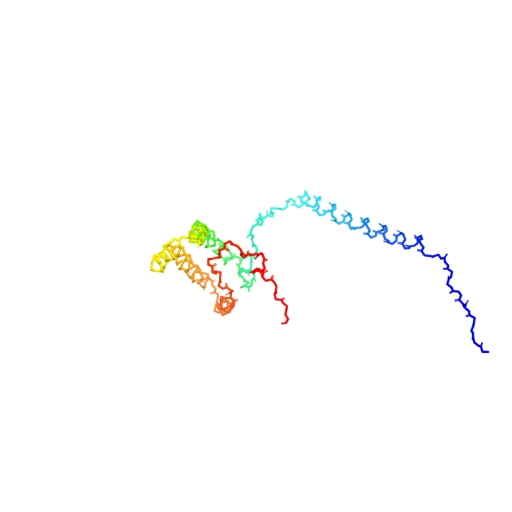E A N 1
ATOM 741 C CA . PHE A 1 96 ? 10.365 -3.916 -16.114 1.00 88.94 96 PHE A CA 1
ATOM 742 C C . PHE A 1 96 ? 10.474 -4.732 -17.407 1.00 88.94 96 PHE A C 1
ATOM 744 O O . PHE A 1 96 ? 11.533 -5.286 -17.680 1.00 88.94 96 PHE A O 1
ATOM 751 N N . SER A 1 97 ? 9.437 -4.750 -18.251 1.00 91.00 97 SER A N 1
ATOM 752 C CA . SER A 1 97 ? 9.540 -5.321 -19.603 1.00 91.00 97 SER A CA 1
ATOM 753 C C . SER A 1 97 ? 10.460 -4.524 -20.541 1.00 91.00 97 SER A C 1
ATOM 755 O O . SER A 1 97 ? 10.820 -5.016 -21.604 1.00 91.00 97 SER A O 1
ATOM 757 N N . LEU A 1 98 ? 10.890 -3.318 -20.142 1.00 91.50 98 LEU A N 1
ATOM 758 C CA . LEU A 1 98 ? 11.828 -2.477 -20.895 1.00 91.50 98 LEU A CA 1
ATOM 759 C C . LEU A 1 98 ? 13.302 -2.884 -20.712 1.00 91.50 98 LEU A C 1
ATOM 761 O O . LEU A 1 98 ? 14.183 -2.117 -21.102 1.00 91.50 98 LEU A O 1
ATOM 765 N N . VAL A 1 99 ? 13.583 -4.052 -20.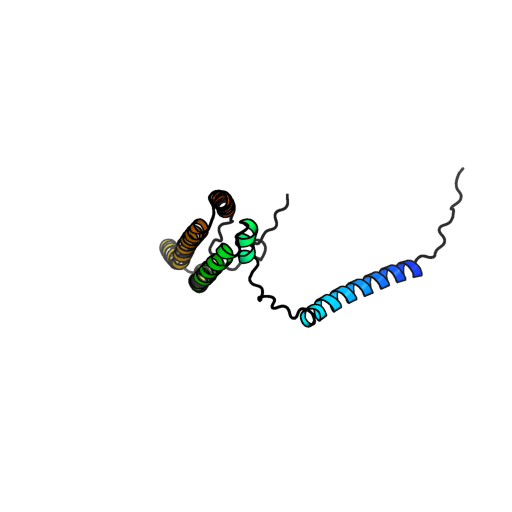123 1.00 91.00 99 VAL A N 1
ATOM 766 C CA . VAL A 1 99 ? 14.951 -4.525 -19.840 1.00 91.00 99 VAL A CA 1
ATOM 767 C C . VAL A 1 99 ? 15.840 -4.574 -21.088 1.00 91.00 99 VAL A C 1
ATOM 769 O O . VAL A 1 99 ? 17.005 -4.203 -21.009 1.00 91.00 99 VAL A O 1
ATOM 772 N N . ASP A 1 100 ? 15.268 -4.911 -22.245 1.00 90.12 100 ASP A N 1
ATOM 773 C CA . ASP A 1 100 ? 15.978 -4.967 -23.532 1.00 90.12 100 ASP A CA 1
ATOM 774 C C . ASP A 1 100 ? 15.766 -3.702 -24.389 1.00 90.12 100 ASP A C 1
ATOM 776 O O . ASP A 1 100 ? 15.997 -3.699 -25.599 1.00 90.12 100 ASP A O 1
ATOM 780 N N . SER A 1 101 ? 15.269 -2.611 -23.796 1.00 90.62 101 SER A N 1
ATOM 781 C CA . SER A 1 101 ? 14.998 -1.376 -24.534 1.00 90.62 101 SER A CA 1
ATOM 782 C C . SER A 1 101 ? 16.265 -0.549 -24.770 1.00 90.62 101 SER A C 1
ATOM 784 O O . SER A 1 101 ? 17.159 -0.485 -23.933 1.00 90.62 101 SER A O 1
ATOM 786 N N . THR A 1 102 ? 16.316 0.173 -25.891 1.00 94.62 102 THR A N 1
ATOM 787 C CA . THR A 1 102 ? 17.387 1.140 -26.198 1.00 94.62 102 THR A CA 1
ATOM 788 C C . THR A 1 102 ? 17.091 2.535 -25.633 1.00 94.62 102 THR A C 1
ATOM 790 O O . THR A 1 102 ? 17.537 3.541 -26.189 1.00 94.62 102 THR A O 1
ATOM 793 N N . LEU A 1 103 ? 16.249 2.616 -24.598 1.00 93.81 103 LEU A N 1
ATOM 794 C CA . LEU A 1 103 ? 15.863 3.881 -23.983 1.00 93.81 103 LEU A CA 1
ATOM 795 C C . LEU A 1 103 ? 17.038 4.470 -23.204 1.00 93.81 103 LEU A C 1
ATOM 797 O O . LEU A 1 103 ? 17.828 3.752 -22.599 1.00 93.81 103 LEU A O 1
ATOM 801 N N . THR A 1 104 ? 17.128 5.795 -23.185 1.00 95.50 104 THR A N 1
ATOM 802 C CA . THR A 1 104 ? 18.104 6.489 -22.339 1.00 95.50 104 THR A CA 1
ATOM 803 C C . THR A 1 104 ? 17.660 6.479 -20.876 1.00 95.50 104 THR A C 1
ATOM 805 O O . THR A 1 104 ? 16.465 6.382 -20.580 1.00 95.50 104 THR A O 1
ATOM 808 N N . ASP A 1 105 ? 18.593 6.684 -19.944 1.00 93.75 105 ASP A N 1
ATOM 809 C CA . ASP A 1 105 ? 18.284 6.780 -18.507 1.00 93.75 105 ASP A CA 1
ATOM 810 C C . ASP A 1 105 ? 17.216 7.837 -18.198 1.00 93.75 105 ASP A C 1
ATOM 812 O O . ASP A 1 105 ? 16.357 7.639 -17.339 1.00 93.75 105 ASP A O 1
ATOM 816 N N . ALA A 1 106 ? 17.216 8.953 -18.934 1.00 94.50 106 ALA A N 1
ATOM 817 C CA . ALA A 1 106 ? 16.205 9.997 -18.790 1.00 94.50 106 ALA A CA 1
ATOM 818 C C . ALA A 1 106 ? 14.799 9.494 -19.168 1.00 94.50 106 ALA A C 1
ATOM 820 O O . ALA A 1 106 ? 13.820 9.798 -18.483 1.00 94.50 106 ALA A O 1
ATOM 821 N N . GLN A 1 107 ? 14.695 8.691 -20.230 1.00 94.19 107 GLN A N 1
ATOM 822 C CA . GLN A 1 107 ? 13.435 8.084 -20.656 1.00 94.19 107 GLN A CA 1
ATOM 823 C C . GLN A 1 107 ? 12.983 6.998 -19.673 1.00 94.19 107 GLN A C 1
ATOM 825 O O . GLN A 1 107 ? 11.802 6.958 -19.323 1.00 94.19 107 GLN A O 1
ATOM 830 N N . LEU A 1 108 ? 13.902 6.169 -19.169 1.00 93.50 108 LEU A N 1
ATOM 831 C CA . LEU A 1 108 ? 13.610 5.188 -18.119 1.00 93.50 108 LEU A CA 1
ATOM 832 C C . LEU A 1 108 ? 13.115 5.876 -16.838 1.00 93.50 108 LEU A C 1
ATOM 834 O O . LEU A 1 108 ? 12.069 5.508 -16.308 1.00 93.50 108 LEU A O 1
ATOM 838 N N . ALA A 1 109 ? 13.773 6.947 -16.390 1.00 92.94 109 ALA A N 1
ATOM 839 C CA . ALA A 1 109 ? 13.346 7.720 -15.223 1.00 92.94 109 ALA A CA 1
ATOM 840 C C . ALA A 1 109 ? 11.956 8.357 -15.401 1.00 92.94 109 ALA A C 1
ATOM 842 O O . ALA A 1 109 ? 11.168 8.422 -14.458 1.00 92.94 109 ALA A O 1
ATOM 843 N N . GLN A 1 110 ? 11.620 8.820 -16.606 1.00 92.88 110 GLN A N 1
ATOM 844 C CA . GLN A 1 110 ? 10.281 9.335 -16.890 1.00 92.88 110 GLN A CA 1
ATOM 845 C C . GLN A 1 110 ? 9.223 8.222 -16.835 1.00 92.88 110 GLN A C 1
ATOM 847 O O . GLN A 1 110 ? 8.149 8.415 -16.263 1.00 92.88 110 GLN A O 1
ATOM 852 N N . ARG A 1 111 ? 9.522 7.049 -17.405 1.00 89.31 111 ARG A N 1
ATOM 853 C CA . ARG A 1 111 ? 8.616 5.890 -17.410 1.00 89.31 111 ARG A CA 1
ATOM 854 C C . ARG A 1 111 ? 8.427 5.306 -16.010 1.00 89.31 111 ARG A C 1
ATOM 856 O O . ARG A 1 111 ? 7.311 4.912 -15.684 1.00 89.31 111 ARG A O 1
ATOM 863 N N . SER A 1 112 ? 9.465 5.304 -15.173 1.00 89.38 112 SER A N 1
ATOM 864 C CA . SER A 1 112 ? 9.369 4.828 -13.789 1.00 89.38 112 SER A CA 1
ATOM 865 C C . SER A 1 112 ? 8.460 5.719 -12.943 1.00 89.38 112 SER A C 1
ATOM 867 O O . SER A 1 112 ? 7.620 5.208 -12.208 1.00 89.38 112 SER A O 1
ATOM 869 N N . ARG A 1 113 ? 8.550 7.047 -13.101 1.00 90.69 113 ARG A N 1
ATOM 870 C CA . ARG A 1 113 ? 7.648 7.998 -12.430 1.00 90.69 113 ARG A CA 1
ATOM 871 C C . ARG A 1 113 ? 6.196 7.753 -12.824 1.00 90.69 113 ARG A C 1
ATOM 873 O O . ARG A 1 113 ? 5.365 7.555 -11.947 1.00 90.69 113 ARG A O 1
ATOM 880 N N . ALA A 1 114 ? 5.924 7.649 -14.126 1.00 84.69 114 ALA A N 1
ATOM 881 C CA . ALA A 1 114 ? 4.584 7.336 -14.620 1.00 84.69 114 ALA A CA 1
ATOM 882 C C . ALA A 1 114 ? 4.069 5.981 -14.097 1.00 84.69 114 ALA A C 1
ATOM 884 O O . ALA A 1 114 ? 2.883 5.835 -13.809 1.00 84.69 114 ALA A O 1
ATOM 885 N N . ALA A 1 115 ? 4.954 4.992 -13.924 1.00 82.50 115 ALA A N 1
ATOM 886 C CA . ALA A 1 115 ? 4.578 3.701 -13.359 1.00 82.50 115 ALA A CA 1
ATOM 887 C C . ALA A 1 115 ? 4.230 3.756 -11.861 1.00 82.50 115 ALA A C 1
ATOM 889 O O . ALA A 1 115 ? 3.474 2.911 -11.380 1.00 82.50 115 ALA A O 1
ATOM 890 N N . LEU A 1 116 ? 4.740 4.755 -11.135 1.00 88.19 116 LEU A N 1
ATOM 891 C CA . LEU A 1 116 ? 4.546 4.924 -9.695 1.00 88.19 116 LEU A CA 1
ATOM 892 C C . LEU A 1 116 ? 3.427 5.910 -9.319 1.00 88.19 116 LEU A C 1
ATOM 894 O O . LEU A 1 116 ? 3.072 5.981 -8.144 1.00 88.19 116 LEU A O 1
ATOM 898 N N . ASP A 1 117 ? 2.804 6.621 -10.261 1.00 89.88 117 ASP A N 1
ATOM 899 C CA . ASP A 1 117 ? 1.731 7.586 -9.952 1.00 89.88 117 ASP A CA 1
ATOM 900 C C . ASP A 1 117 ? 0.552 6.948 -9.185 1.00 89.88 117 ASP A C 1
ATOM 902 O O . ASP A 1 117 ? 0.053 7.491 -8.189 1.00 89.88 117 ASP A O 1
ATOM 906 N N . SER A 1 118 ? 0.137 5.736 -9.575 1.00 87.38 118 SER A N 1
ATOM 907 C CA . SER A 1 118 ? -0.903 4.992 -8.850 1.00 87.38 118 SER A CA 1
ATOM 908 C C . SER A 1 118 ? -0.458 4.625 -7.429 1.00 87.38 118 SER A C 1
ATOM 910 O O . SER A 1 118 ? -1.287 4.613 -6.518 1.00 87.38 118 SER A O 1
ATOM 912 N N . LYS A 1 119 ? 0.843 4.383 -7.202 1.00 87.69 119 LYS A N 1
ATOM 913 C CA . LYS A 1 119 ? 1.398 4.085 -5.870 1.00 87.69 119 LYS A CA 1
ATOM 914 C C . LYS A 1 119 ? 1.285 5.274 -4.937 1.00 87.69 119 LYS A C 1
ATOM 916 O O . LYS A 1 119 ? 0.805 5.117 -3.820 1.00 87.69 119 LYS A O 1
ATOM 921 N N . VAL A 1 120 ? 1.658 6.458 -5.419 1.00 91.12 120 VAL A N 1
ATOM 922 C CA . VAL A 1 120 ? 1.531 7.704 -4.651 1.00 91.12 120 VAL A CA 1
ATOM 923 C C . VAL A 1 120 ? 0.085 7.888 -4.193 1.00 91.12 120 VAL A C 1
ATOM 925 O O . VAL A 1 120 ? -0.177 8.191 -3.029 1.00 91.12 120 VAL A O 1
ATOM 928 N N . THR A 1 121 ? -0.872 7.616 -5.081 1.00 91.00 121 THR A N 1
ATOM 929 C CA . THR A 1 121 ? -2.298 7.703 -4.746 1.00 91.00 121 THR A CA 1
ATOM 930 C C . THR A 1 121 ? -2.704 6.679 -3.677 1.00 91.00 121 THR A C 1
ATOM 932 O O . THR A 1 121 ? -3.403 7.033 -2.725 1.00 91.00 121 THR A O 1
ATOM 935 N N . VAL A 1 122 ? -2.247 5.426 -3.784 1.00 89.06 122 VAL A N 1
ATOM 936 C CA . VAL A 1 122 ? -2.490 4.385 -2.766 1.00 89.06 122 VAL A CA 1
ATOM 937 C C . VAL A 1 122 ? -1.909 4.779 -1.407 1.00 89.06 122 VAL A C 1
ATOM 939 O O . VAL A 1 122 ? -2.582 4.607 -0.389 1.00 89.06 122 VAL A O 1
ATOM 942 N N . ASP A 1 123 ? -0.709 5.352 -1.369 1.00 89.25 123 ASP A N 1
ATOM 943 C CA . ASP A 1 123 ? -0.048 5.748 -0.122 1.00 89.25 123 ASP A CA 1
ATOM 944 C C . ASP A 1 123 ? -0.809 6.878 0.578 1.00 89.25 123 ASP A C 1
ATOM 946 O O . ASP A 1 123 ? -1.106 6.791 1.774 1.00 89.25 123 ASP A O 1
ATOM 950 N N . VAL A 1 124 ? -1.249 7.885 -0.181 1.00 92.75 124 VAL A N 1
ATOM 951 C CA . VAL A 1 124 ? -2.104 8.964 0.335 1.00 92.75 124 VAL A CA 1
ATOM 952 C C . VAL A 1 124 ? -3.419 8.413 0.897 1.00 92.75 124 VAL A C 1
ATOM 954 O O . VAL A 1 124 ? -3.846 8.810 1.987 1.00 92.75 124 VAL A O 1
ATOM 957 N N . LEU A 1 125 ? -4.070 7.486 0.187 1.00 90.06 125 LEU A N 1
ATOM 958 C CA . LEU A 1 125 ? -5.309 6.855 0.654 1.00 90.06 125 LEU A CA 1
ATOM 959 C C . LEU A 1 125 ? -5.090 6.000 1.905 1.00 90.06 125 LEU A C 1
ATOM 961 O O . LEU A 1 125 ? -5.953 5.975 2.782 1.00 90.06 125 LEU A O 1
ATOM 965 N N . THR A 1 126 ? -3.937 5.346 2.016 1.00 90.31 126 THR A N 1
ATOM 966 C CA . THR A 1 126 ? -3.570 4.516 3.169 1.00 90.31 126 THR A CA 1
ATOM 967 C C . THR A 1 126 ? -3.363 5.368 4.412 1.00 90.31 126 THR A C 1
ATOM 969 O O . THR A 1 126 ? -3.989 5.108 5.439 1.00 90.31 126 THR A O 1
ATOM 972 N N . VAL A 1 127 ? -2.589 6.453 4.316 1.00 91.81 127 VAL A N 1
ATOM 973 C CA . VAL A 1 127 ? -2.416 7.397 5.433 1.00 91.81 127 VAL A CA 1
ATOM 974 C C . VAL A 1 127 ? -3.761 7.994 5.850 1.00 91.81 127 VAL A C 1
ATOM 976 O O . VAL A 1 127 ? -4.077 8.046 7.040 1.00 91.81 127 VAL A O 1
ATOM 979 N N . ARG A 1 128 ? -4.606 8.381 4.886 1.00 94.75 128 ARG A N 1
ATOM 980 C CA . ARG A 1 128 ? -5.948 8.903 5.174 1.00 94.75 128 ARG A CA 1
ATOM 981 C C . ARG A 1 128 ? -6.846 7.865 5.854 1.00 94.75 128 ARG A C 1
ATOM 983 O O . ARG A 1 128 ? -7.575 8.215 6.780 1.00 94.75 128 ARG A O 1
ATOM 990 N N . HIS A 1 129 ? -6.794 6.602 5.435 1.00 92.56 129 HIS A N 1
ATOM 991 C CA . HIS A 1 129 ? -7.526 5.521 6.093 1.00 92.56 129 HIS A CA 1
ATOM 992 C C . HIS A 1 129 ? -7.064 5.349 7.544 1.00 92.56 129 HIS A C 1
ATOM 994 O O . HIS A 1 129 ? -7.893 5.329 8.449 1.00 92.56 129 HIS A O 1
ATOM 1000 N N . LEU A 1 130 ? -5.752 5.329 7.793 1.00 92.06 130 LEU A N 1
ATOM 1001 C CA . LEU A 1 130 ? -5.197 5.221 9.145 1.00 92.06 130 LEU A CA 1
ATOM 1002 C C . LEU A 1 130 ? -5.598 6.403 10.039 1.00 92.06 130 LEU A C 1
ATOM 1004 O O . LEU A 1 130 ? -5.917 6.198 11.209 1.00 92.06 130 LEU A O 1
ATOM 1008 N N . GLN A 1 131 ? -5.675 7.622 9.497 1.00 93.81 131 GLN A N 1
ATOM 1009 C CA . GLN A 1 131 ? -6.212 8.783 10.218 1.00 93.81 131 GLN A CA 1
ATOM 1010 C C . GLN A 1 131 ? -7.688 8.590 10.605 1.00 93.81 131 GLN A C 1
ATOM 1012 O O . GLN A 1 131 ? -8.078 8.893 11.734 1.00 93.81 131 GLN A O 1
ATOM 1017 N N . GLN A 1 132 ? -8.512 8.043 9.705 1.00 94.19 132 GLN A N 1
ATOM 1018 C CA . GLN A 1 132 ? -9.918 7.734 9.994 1.00 94.19 132 GLN A CA 1
ATOM 1019 C C . GLN A 1 132 ? -10.053 6.630 11.052 1.00 94.19 132 GLN A C 1
ATOM 1021 O O . GLN A 1 132 ? -10.900 6.732 11.938 1.00 94.19 132 GLN A O 1
ATOM 1026 N N . VAL A 1 133 ? -9.195 5.607 11.013 1.00 92.31 133 VAL A N 1
ATOM 1027 C CA . VAL A 1 133 ? -9.139 4.556 12.042 1.00 92.31 133 VAL A CA 1
ATOM 1028 C C . VAL A 1 133 ? -8.713 5.141 13.391 1.00 92.31 133 VAL A C 1
ATOM 1030 O O . VAL A 1 133 ? -9.352 4.873 14.408 1.00 92.31 133 VAL A O 1
ATOM 1033 N N . ALA A 1 134 ? -7.699 6.010 13.415 1.00 92.00 134 ALA A N 1
ATOM 1034 C CA . ALA A 1 134 ? -7.252 6.693 14.628 1.00 92.00 134 ALA A CA 1
ATOM 1035 C C . ALA A 1 134 ? -8.357 7.562 15.257 1.00 92.00 134 ALA A C 1
ATOM 1037 O O . ALA A 1 134 ? -8.419 7.693 16.483 1.00 92.00 134 ALA A O 1
ATOM 1038 N N . ALA A 1 135 ? -9.261 8.121 14.448 1.00 94.50 135 ALA A N 1
ATOM 1039 C CA . ALA A 1 135 ? -10.424 8.862 14.935 1.00 94.50 135 ALA A CA 1
ATOM 1040 C C . ALA A 1 135 ? -11.445 7.972 15.673 1.00 94.50 135 ALA A C 1
ATOM 1042 O O . ALA A 1 135 ? -12.157 8.473 16.540 1.00 94.50 135 ALA A O 1
ATOM 1043 N N . LEU A 1 136 ? -11.493 6.665 15.385 1.00 91.06 136 LEU A N 1
ATOM 1044 C CA . LEU A 1 136 ? -12.328 5.698 16.112 1.00 91.06 136 LEU A CA 1
ATOM 1045 C C . LEU A 1 136 ? -11.694 5.223 17.427 1.00 91.06 136 LEU A C 1
ATOM 1047 O O . LEU A 1 136 ? -12.405 4.714 18.291 1.00 91.06 136 LEU A O 1
ATOM 1051 N N . CYS A 1 137 ? -10.376 5.361 17.566 1.00 91.19 137 CYS A N 1
ATOM 1052 C CA . CYS A 1 137 ? -9.594 4.817 18.672 1.00 91.19 137 CYS A CA 1
ATOM 1053 C C . CYS A 1 137 ? -9.641 5.700 19.931 1.00 91.19 137 CYS A C 1
ATOM 1055 O O . CYS A 1 137 ? -9.612 6.930 19.847 1.00 91.19 137 CYS A O 1
ATOM 1057 N N . THR A 1 138 ? -9.600 5.068 21.107 1.00 92.88 138 THR A N 1
ATOM 1058 C CA . THR A 1 138 ? -9.297 5.733 22.386 1.00 92.88 138 THR A CA 1
ATOM 1059 C C . THR A 1 138 ? -7.825 6.176 22.449 1.00 92.88 138 THR A C 1
ATOM 1061 O O . THR A 1 138 ? -7.006 5.696 21.658 1.00 92.88 138 THR A O 1
ATOM 1064 N N . PRO A 1 139 ? -7.430 7.050 23.397 1.00 93.06 139 PRO A N 1
ATOM 1065 C CA . PRO A 1 139 ? -6.032 7.467 23.541 1.00 93.06 139 PRO A CA 1
ATOM 1066 C C . PRO A 1 139 ? -5.055 6.291 23.703 1.00 93.06 139 PRO A C 1
ATOM 1068 O O . PRO A 1 139 ? -4.012 6.272 23.056 1.00 93.06 139 PRO A O 1
ATOM 1071 N N . ALA A 1 140 ? -5.422 5.270 24.486 1.00 89.94 140 ALA A N 1
ATOM 1072 C CA . ALA A 1 140 ? -4.611 4.063 24.655 1.00 89.94 140 ALA A CA 1
ATOM 1073 C C . ALA A 1 140 ? -4.490 3.253 23.349 1.00 89.94 140 ALA A C 1
ATOM 1075 O O . ALA A 1 140 ? -3.395 2.843 22.965 1.00 89.94 140 ALA A O 1
ATOM 1076 N N . GLN A 1 141 ? -5.597 3.086 22.615 1.00 91.44 141 GLN A N 1
ATOM 1077 C CA . GLN A 1 141 ? -5.610 2.398 21.318 1.00 91.44 141 GLN A CA 1
ATOM 1078 C C . GLN A 1 141 ? -4.770 3.134 20.263 1.00 91.44 141 GLN A C 1
ATOM 1080 O O . GLN A 1 141 ? -4.122 2.494 19.439 1.00 91.44 141 GLN A O 1
ATOM 1085 N N . ARG A 1 142 ? -4.718 4.472 20.294 1.00 91.75 142 ARG A N 1
ATOM 1086 C CA . ARG A 1 142 ? -3.891 5.260 19.362 1.00 91.75 142 ARG A CA 1
ATOM 1087 C C . ARG A 1 142 ? -2.397 4.984 19.515 1.00 91.75 142 ARG A C 1
ATOM 1089 O O . ARG A 1 142 ? -1.706 4.917 18.504 1.00 91.75 142 ARG A O 1
ATOM 1096 N N . ILE A 1 143 ? -1.912 4.788 20.742 1.00 91.50 143 ILE A N 1
ATOM 1097 C CA . ILE A 1 143 ? -0.504 4.438 20.998 1.00 91.50 143 ILE A CA 1
ATOM 1098 C C . ILE A 1 143 ? -0.180 3.075 20.373 1.00 91.50 143 ILE A C 1
ATOM 1100 O O . ILE A 1 143 ? 0.849 2.923 19.717 1.00 91.50 143 ILE A O 1
ATOM 1104 N N . LEU A 1 144 ? -1.075 2.094 20.529 1.00 89.31 144 LEU A N 1
ATOM 1105 C CA . LEU A 1 144 ? -0.920 0.776 19.908 1.00 89.31 144 LEU A CA 1
ATOM 1106 C C . LEU A 1 144 ? -0.953 0.866 18.379 1.00 89.31 144 LEU A C 1
ATOM 1108 O O . LEU A 1 144 ? -0.082 0.307 17.720 1.00 89.31 144 LEU A O 1
ATOM 1112 N N . LEU A 1 145 ? -1.896 1.624 17.816 1.00 90.38 145 LEU A N 1
ATOM 1113 C CA . LEU A 1 145 ? -1.992 1.839 16.373 1.00 90.38 145 LEU A CA 1
ATOM 1114 C C . LEU A 1 145 ? -0.703 2.449 15.801 1.00 90.38 145 LEU A C 1
ATOM 1116 O O . LEU A 1 145 ? -0.214 1.979 14.780 1.00 90.38 145 LEU A O 1
ATOM 1120 N N . GLN A 1 146 ? -0.125 3.456 16.462 1.00 89.69 146 GLN A N 1
ATOM 1121 C CA . GLN A 1 146 ? 1.136 4.067 16.025 1.00 89.69 146 GLN A CA 1
ATOM 1122 C C . GLN A 1 146 ? 2.292 3.064 16.018 1.00 89.69 146 GLN A C 1
ATOM 1124 O O . GLN A 1 146 ? 3.050 3.025 15.051 1.00 89.69 146 GLN A O 1
ATOM 1129 N N . ARG A 1 147 ? 2.394 2.216 17.052 1.00 89.12 147 ARG A N 1
ATOM 1130 C CA . ARG A 1 147 ? 3.400 1.144 17.090 1.00 89.12 147 ARG A CA 1
ATOM 1131 C C . ARG A 1 147 ? 3.227 0.173 15.926 1.00 89.12 147 ARG A C 1
ATOM 1133 O O . ARG A 1 147 ? 4.199 -0.098 15.230 1.00 89.12 147 ARG A O 1
ATOM 1140 N N . LEU A 1 148 ? 2.001 -0.285 15.673 1.00 86.88 148 LEU A N 1
ATOM 1141 C CA . LEU A 1 148 ? 1.709 -1.213 14.575 1.00 86.88 148 LEU A CA 1
ATOM 1142 C C . LEU A 1 148 ? 2.068 -0.616 13.211 1.00 86.88 148 LEU A C 1
ATOM 1144 O O . LEU A 1 148 ? 2.709 -1.277 12.403 1.00 86.88 148 LEU A O 1
ATOM 1148 N N . VAL A 1 149 ? 1.706 0.646 12.968 1.00 86.62 149 VAL A N 1
ATOM 1149 C CA . VAL A 1 149 ? 2.017 1.330 11.704 1.00 86.62 149 VAL A CA 1
ATOM 1150 C C . VAL A 1 149 ? 3.526 1.530 11.537 1.00 86.62 149 VAL A C 1
ATOM 1152 O O . VAL A 1 149 ? 4.038 1.340 10.442 1.00 86.62 149 VAL A O 1
ATOM 1155 N N . SER A 1 150 ? 4.253 1.862 12.610 1.00 84.00 150 SER A N 1
ATOM 1156 C CA . SER A 1 150 ? 5.713 2.047 12.556 1.00 84.00 150 SER A CA 1
ATOM 1157 C C . SER A 1 150 ? 6.501 0.760 12.288 1.00 84.00 150 SER A C 1
ATOM 1159 O O . SER A 1 150 ? 7.642 0.825 11.845 1.00 84.00 150 SER A O 1
ATOM 1161 N N . GLN A 1 151 ? 5.898 -0.398 12.564 1.00 79.12 151 GLN A N 1
ATOM 1162 C CA . GLN A 1 151 ? 6.500 -1.719 12.370 1.00 79.12 151 GLN A CA 1
ATOM 1163 C C . GLN A 1 151 ? 6.052 -2.381 11.063 1.00 79.12 151 GLN A C 1
ATOM 1165 O O . GLN A 1 151 ? 6.550 -3.452 10.720 1.00 79.12 151 GLN A O 1
ATOM 1170 N N . ALA A 1 152 ? 5.102 -1.776 10.344 1.00 74.50 152 ALA A N 1
ATOM 1171 C CA . ALA A 1 152 ? 4.593 -2.339 9.109 1.00 74.50 152 ALA A CA 1
ATOM 1172 C C . ALA A 1 152 ? 5.679 -2.267 8.019 1.00 74.50 152 ALA A C 1
ATOM 1174 O O . ALA A 1 152 ? 6.195 -1.175 7.752 1.00 74.50 152 ALA A O 1
ATOM 1175 N N . PRO A 1 153 ? 6.031 -3.395 7.376 1.00 64.12 153 PRO A N 1
ATOM 1176 C CA . PRO A 1 153 ? 6.907 -3.361 6.218 1.00 64.12 153 PRO A CA 1
ATOM 1177 C C . PRO A 1 153 ? 6.236 -2.532 5.120 1.00 64.12 153 PRO A C 1
ATOM 1179 O O . PRO A 1 153 ? 5.041 -2.662 4.854 1.00 64.12 153 PRO A O 1
ATOM 1182 N N . GLY A 1 154 ? 7.001 -1.629 4.511 1.00 61.88 154 GLY A N 1
ATOM 1183 C CA . GLY A 1 154 ? 6.517 -0.865 3.373 1.00 61.88 154 GLY A CA 1
ATOM 1184 C C . GLY A 1 154 ? 6.344 -1.794 2.179 1.00 61.88 154 GLY A C 1
ATOM 1185 O O . GLY A 1 154 ? 7.337 -2.229 1.598 1.00 61.88 154 GLY A O 1
ATOM 1186 N N . ASP A 1 155 ? 5.101 -2.065 1.789 1.00 58.84 155 ASP A N 1
ATOM 1187 C CA . ASP A 1 155 ? 4.803 -2.761 0.540 1.00 58.84 155 ASP A CA 1
ATOM 1188 C C . ASP A 1 155 ? 5.179 -1.832 -0.630 1.00 58.84 155 ASP A C 1
ATOM 1190 O O . ASP A 1 155 ? 4.400 -0.985 -1.085 1.00 58.84 155 ASP A O 1
ATOM 1194 N N . GLY A 1 156 ? 6.426 -1.930 -1.095 1.00 56.53 156 GLY A N 1
ATOM 1195 C CA . GLY A 1 156 ? 6.839 -1.342 -2.368 1.00 56.53 156 GLY A CA 1
ATOM 1196 C C . GLY A 1 156 ? 5.967 -1.883 -3.507 1.00 56.53 156 GLY A C 1
ATOM 1197 O O . GLY A 1 156 ? 5.374 -2.956 -3.385 1.00 56.53 156 GLY A O 1
ATOM 1198 N N . CYS A 1 157 ? 5.863 -1.165 -4.634 1.00 55.03 157 CYS A N 1
ATOM 1199 C CA . CYS A 1 157 ? 5.238 -1.752 -5.825 1.00 55.03 157 CYS A CA 1
ATOM 1200 C C . CYS A 1 157 ? 6.114 -2.912 -6.315 1.00 55.03 157 CYS A C 1
ATOM 1202 O O . CYS A 1 157 ? 7.093 -2.712 -7.027 1.00 55.03 157 CYS A O 1
ATOM 1204 N N . ALA A 1 158 ? 5.796 -4.121 -5.858 1.00 51.47 158 ALA A N 1
ATOM 1205 C CA . ALA A 1 158 ? 6.567 -5.313 -6.157 1.00 51.47 158 ALA A CA 1
ATOM 1206 C C . ALA A 1 158 ? 6.469 -5.656 -7.652 1.00 51.47 158 ALA A C 1
ATOM 1208 O O . ALA A 1 158 ? 5.378 -5.826 -8.204 1.00 51.47 158 ALA A O 1
ATOM 1209 N N . ALA A 1 159 ? 7.637 -5.749 -8.285 1.00 39.34 159 ALA A N 1
ATOM 1210 C CA . ALA A 1 159 ? 7.858 -6.265 -9.630 1.00 39.34 159 ALA A CA 1
ATOM 1211 C C . ALA A 1 159 ? 7.695 -7.802 -9.676 1.00 39.34 159 ALA A C 1
ATOM 1213 O O . ALA A 1 159 ? 7.850 -8.460 -8.641 1.00 39.34 159 ALA A O 1
ATOM 1214 N N . PRO A 1 160 ? 7.409 -8.403 -10.849 1.00 37.22 160 PRO A N 1
ATOM 1215 C CA . PRO A 1 160 ? 7.261 -9.850 -10.976 1.00 37.22 160 PRO A CA 1
ATOM 1216 C C . PRO A 1 160 ? 8.633 -10.526 -10.831 1.00 37.22 160 PRO A C 1
ATOM 1218 O O . PRO A 1 160 ? 9.553 -10.248 -11.594 1.00 37.22 160 PRO A O 1
ATOM 1221 N N . GLY A 1 161 ? 8.768 -11.381 -9.819 1.00 40.72 161 GLY A N 1
ATOM 1222 C CA . GLY A 1 161 ? 10.032 -12.009 -9.411 1.00 40.72 161 GLY A CA 1
ATOM 1223 C C . GLY A 1 161 ? 10.226 -12.042 -7.893 1.00 40.72 161 GLY A C 1
ATOM 1224 O O . GLY A 1 161 ? 11.048 -12.804 -7.397 1.00 40.72 161 GLY A O 1
ATOM 1225 N N . ALA A 1 162 ? 9.421 -11.282 -7.139 1.00 39.81 162 ALA A N 1
ATOM 1226 C CA . ALA A 1 162 ? 9.242 -11.524 -5.714 1.00 39.81 162 ALA A CA 1
ATOM 1227 C C . ALA A 1 162 ? 8.489 -12.850 -5.541 1.00 39.81 162 ALA A C 1
ATOM 1229 O O . ALA A 1 162 ? 7.257 -12.897 -5.511 1.00 39.81 162 ALA A O 1
ATOM 1230 N N . ASN A 1 163 ? 9.257 -13.937 -5.477 1.00 33.12 163 ASN A N 1
ATOM 1231 C CA . ASN A 1 163 ? 8.831 -15.191 -4.883 1.00 33.12 163 ASN A CA 1
ATOM 1232 C C . ASN A 1 163 ? 8.094 -14.897 -3.571 1.00 33.12 163 ASN A C 1
ATOM 1234 O O . ASN A 1 163 ? 8.324 -13.878 -2.913 1.00 33.12 163 ASN A O 1
ATOM 1238 N N . ALA A 1 164 ? 7.217 -15.814 -3.190 1.00 34.47 164 ALA A N 1
ATOM 1239 C CA . ALA A 1 164 ? 6.403 -15.803 -1.981 1.00 34.47 164 ALA A CA 1
ATOM 1240 C C . ALA A 1 164 ? 7.199 -15.791 -0.645 1.00 34.47 164 ALA A C 1
ATOM 1242 O O . ALA A 1 164 ? 6.703 -16.277 0.363 1.00 34.47 164 ALA A O 1
ATOM 1243 N N . GLU A 1 165 ? 8.408 -15.231 -0.614 1.00 31.41 165 GLU A N 1
ATOM 1244 C CA . GLU A 1 165 ? 9.340 -15.186 0.517 1.00 31.41 165 GLU A CA 1
ATOM 1245 C C . GLU A 1 165 ? 9.361 -13.826 1.245 1.00 31.41 165 GLU A C 1
ATOM 1247 O O . GLU A 1 165 ? 9.937 -13.721 2.321 1.00 31.41 165 GLU A O 1
ATOM 1252 N N . CYS A 1 166 ? 8.675 -12.794 0.733 1.00 30.12 166 CYS A N 1
ATOM 1253 C CA . CYS A 1 166 ? 8.456 -11.528 1.462 1.00 30.12 166 CYS A CA 1
ATOM 1254 C C . CYS A 1 166 ? 7.082 -11.440 2.158 1.00 30.12 166 CYS A C 1
ATOM 1256 O O . CYS A 1 166 ? 6.649 -10.360 2.552 1.00 30.12 166 CYS A O 1
ATOM 1258 N N . LEU A 1 167 ? 6.396 -12.570 2.351 1.00 34.47 167 LEU A N 1
ATOM 1259 C CA . LEU A 1 167 ? 5.480 -12.741 3.478 1.00 34.47 167 LEU A CA 1
ATOM 1260 C C . LEU A 1 167 ? 6.228 -13.581 4.518 1.00 34.47 167 LEU A C 1
ATOM 1262 O O . LEU A 1 167 ? 6.329 -14.789 4.363 1.00 34.47 167 LEU A O 1
ATOM 1266 N N . MET A 1 168 ? 6.789 -12.892 5.514 1.00 30.95 168 MET A N 1
ATOM 1267 C CA . MET A 1 168 ? 7.273 -13.356 6.829 1.00 30.95 168 MET A CA 1
ATOM 1268 C C . MET A 1 168 ? 7.158 -14.869 7.139 1.00 30.95 168 MET A C 1
ATOM 1270 O O . MET A 1 168 ? 6.091 -15.467 6.991 1.00 30.95 168 MET A O 1
ATOM 1274 N N . PRO A 1 169 ? 8.163 -15.421 7.839 1.00 37.47 169 PRO A N 1
ATOM 1275 C CA . PRO A 1 169 ? 8.029 -15.394 9.293 1.00 37.47 169 PRO A CA 1
ATOM 1276 C C . PRO A 1 169 ? 9.248 -14.810 10.012 1.00 37.47 169 PRO A C 1
ATOM 1278 O O . PRO A 1 169 ? 10.401 -15.069 9.682 1.00 37.47 169 PRO A O 1
ATOM 1281 N N . LEU A 1 170 ? 8.944 -14.058 11.071 1.00 37.72 170 LEU A N 1
ATOM 1282 C CA . LEU A 1 170 ? 9.823 -13.892 12.219 1.00 37.72 170 LEU A CA 1
ATOM 1283 C C . LEU A 1 170 ? 10.224 -15.268 12.759 1.00 37.72 170 LEU A C 1
ATOM 1285 O O . LEU A 1 170 ? 9.383 -15.996 13.284 1.00 37.72 170 LEU A O 1
ATOM 1289 N N . SER A 1 171 ? 11.515 -15.561 12.712 1.00 36.62 171 SER A N 1
ATOM 1290 C CA . SER A 1 171 ? 12.215 -16.278 13.773 1.00 36.62 171 SER A CA 1
ATOM 1291 C C . SER A 1 171 ? 13.697 -15.966 13.645 1.00 36.62 171 SER A C 1
ATOM 1293 O O . SER A 1 171 ? 14.295 -16.329 12.633 1.00 36.62 171 SER A O 1
ATOM 1295 N N . GLN A 1 172 ? 14.232 -15.236 14.620 1.00 34.72 172 GLN A N 1
ATOM 1296 C CA . GLN A 1 172 ? 15.390 -15.564 15.462 1.00 34.72 172 GLN A CA 1
ATOM 1297 C C . GLN A 1 172 ? 15.401 -14.524 16.589 1.00 34.72 172 GLN A C 1
ATOM 1299 O O . GLN A 1 172 ? 15.401 -13.314 16.268 1.00 34.72 172 GLN A O 1
#

Organism: NCBI:txid2493666

Foldseek 3Di:
DDDDPDDDPPDDPVVVVCVVVVVVVVVVVVVVCVVCVVVVPPPPPPDDPCPVPCVLCVQLVPDPVLNVQLVVLVVVLCVPLVVLLVQLQVLLQVLVVCVVPPDDPVVSVVSVVVSCPSVVVNVVSVVVSLVSSCVSHDPVSNVVSVVVVVPDPPPDSDHPPPDPPVPDDDDD